Protein 4HKG (pdb70)

Solvent-accessible surface area: 9422 Å² total; per-residue (Å²): 159,123,83,43,72,76,8,14,59,44,0,69,67,30,0,1,162,64,48,219,72,118,54,106,96,9,73,29,47,70,50,3,90,69,48,51,12,77,93,136,15,10,112,32,0,2,22,55,1,59,116,102,15,122,39,160,8,114,52,80,20,11,202,87,77,48,7,0,22,15,2,0,35,41,0,46,73,85,75,118,159,122,80,31,74,76,6,14,59,42,0,65,66,29,0,2,163,65,47,219,70,116,55,105,96,7,37,23,15,56,122,2,90,78,51,50,11,77,94,136,14,10,111,31,0,2,21,56,1,61,117,102,18,125,38,160,8,111,50,79,19,10,199,84,74,38,20,0,11,33,2,0,48,43,0,42,72,84,72,123

Secondary structure (DSSP, 8-state):
--SHHHHHHHHHHHHHHHHTS-GGGS-TTS-GGGGT--HHHHHHHHHHHHHHH-----TTHHHHS-SHHHHHHHHHHHH-/---HHHHHHHHHHHHHHHHTS-GGGS-TTS-GGGGT--HHHHHHHHHHHHHHH-----TTHHHHS-SHHHHHHHHHHHH-

B-factor: mean 16.67, std 8.89, range [7.45, 52.79]

Structure (mmCIF, N/CA/C/O backbone):
data_4HKG
#
_entry.id   4HKG
#
_cell.length_a   61.811
_cell.length_b   61.811
_cell.length_c   76.848
_cell.angle_alpha   90.000
_cell.angle_beta   90.000
_cell.angle_gamma   120.000
#
_symmetry.space_group_name_H-M   'P 65'
#
loop_
_entity.id
_entity.type
_entity.pdbx_description
1 polymer 'Phosphopantetheine attachment site family protein'
2 non-polymer (4R)-2-METHYLPENTANE-2,4-DIOL
3 non-polymer 1,2-ETHANEDIOL
4 non-polymer DI(HYDROXYETHYL)ETHER
5 water water
#
loop_
_atom_site.group_PDB
_atom_site.id
_atom_site.type_symbol
_atom_site.label_atom_id
_atom_site.label_alt_id
_atom_site.label_comp_id
_atom_site.label_asym_id
_atom_site.label_entity_id
_atom_site.label_seq_id
_atom_site.pdbx_PDB_ins_code
_atom_site.Cartn_x
_atom_site.Cartn_y
_atom_site.Cartn_z
_atom_site.occupancy
_atom_site.B_iso_or_equiv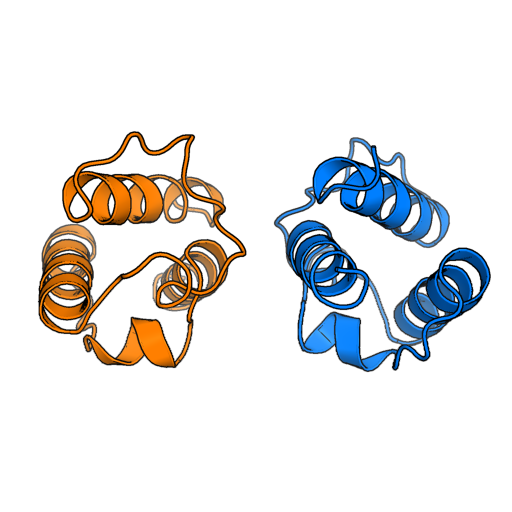
_atom_site.auth_seq_id
_atom_site.auth_comp_id
_atom_site.auth_asym_id
_atom_site.auth_atom_id
_atom_site.pdbx_PDB_model_num
ATOM 1 N N . ASN A 1 4 ? 4.373 64.440 -13.138 1.00 47.06 2 ASN A N 1
ATOM 2 C CA . ASN A 1 4 ? 3.786 64.554 -11.809 1.00 33.57 2 ASN A CA 1
ATOM 3 C C . ASN A 1 4 ? 4.800 64.931 -10.730 1.00 20.97 2 ASN A C 1
ATOM 4 O O . ASN A 1 4 ? 4.479 64.909 -9.544 1.00 22.04 2 ASN A O 1
ATOM 9 N N . LYS A 1 5 ? 6.020 65.271 -11.141 1.00 24.28 3 LYS A N 1
ATOM 10 C CA . LYS A 1 5 ? 7.081 65.576 -10.180 1.00 17.65 3 LYS A CA 1
ATOM 11 C C . LYS A 1 5 ? 7.054 67.034 -9.728 1.00 17.09 3 LYS A C 1
ATOM 12 O O . LYS A 1 5 ? 7.940 67.834 -10.049 1.00 20.17 3 LYS A O 1
ATOM 18 N N . ASP A 1 6 ? 6.025 67.364 -8.965 1.00 14.29 4 ASP A N 1
ATOM 19 C CA . ASP A 1 6 ? 5.897 68.695 -8.404 1.00 14.21 4 ASP A CA 1
ATOM 20 C C . ASP A 1 6 ? 6.458 68.720 -6.983 1.00 11.82 4 ASP A C 1
ATOM 21 O O . ASP A 1 6 ? 7.123 67.781 -6.534 1.00 12.59 4 ASP A O 1
ATOM 26 N N . LYS A 1 7 ? 6.182 69.797 -6.270 1.00 13.42 5 LYS A N 1
ATOM 27 C CA . LYS A 1 7 ? 6.682 69.953 -4.914 1.00 13.02 5 LYS A CA 1
ATOM 28 C C . LYS A 1 7 ? 6.200 68.825 -4.005 1.00 11.56 5 LYS A C 1
ATOM 29 O O . LYS A 1 7 ? 6.986 68.263 -3.240 1.00 10.62 5 LYS A O 1
ATOM 35 N N . ALA A 1 8 ? 4.918 68.484 -4.099 1.00 11.36 6 ALA A N 1
ATOM 36 C CA . ALA A 1 8 ? 4.337 67.429 -3.275 1.00 12.30 6 ALA A CA 1
ATOM 37 C C . ALA A 1 8 ? 4.988 66.071 -3.538 1.00 11.20 6 ALA A C 1
ATOM 38 O O . ALA A 1 8 ? 5.171 65.285 -2.615 1.00 11.35 6 ALA A O 1
ATOM 40 N N . TYR A 1 9 ? 5.331 65.797 -4.792 1.00 11.13 7 TYR A N 1
ATOM 41 C CA . TYR A 1 9 ? 6.024 64.563 -5.154 1.00 10.45 7 TYR A CA 1
ATOM 42 C C . TYR A 1 9 ? 7.361 64.473 -4.413 1.00 10.77 7 TYR A C 1
ATOM 43 O O . TYR A 1 9 ? 7.649 63.483 -3.726 1.00 10.53 7 TYR A O 1
ATOM 52 N N . TRP A 1 10 ? 8.186 65.509 -4.540 1.00 9.27 8 TRP A N 1
ATOM 53 C CA . TRP A 1 10 ? 9.486 65.482 -3.884 1.00 9.44 8 TRP A CA 1
ATOM 54 C C . TRP A 1 10 ? 9.369 65.547 -2.366 1.00 9.81 8 TRP A C 1
ATOM 55 O O . TRP A 1 10 ? 10.168 64.941 -1.653 1.00 9.65 8 TRP A O 1
ATOM 66 N N . SER A 1 11 ? 8.378 66.266 -1.868 1.00 9.69 9 SER A N 1
ATOM 67 C CA . SER A 1 11 ? 8.158 66.323 -0.434 1.00 9.21 9 SER A CA 1
ATOM 68 C C . SER A 1 11 ? 7.867 64.922 0.129 1.00 10.06 9 SER A C 1
ATOM 69 O O . SER A 1 11 ? 8.403 64.547 1.174 1.00 9.70 9 SER A O 1
ATOM 72 N N . ALA A 1 12 ? 7.041 64.144 -0.564 1.00 9.50 10 ALA A N 1
ATOM 73 C CA . ALA A 1 12 ? 6.737 62.784 -0.112 1.00 9.79 10 ALA A CA 1
ATOM 74 C C . ALA A 1 12 ? 7.996 61.905 -0.122 1.00 9.82 10 ALA A C 1
ATOM 75 O O . ALA A 1 12 ? 8.234 61.123 0.805 1.00 10.14 10 ALA A O 1
ATOM 77 N N . ILE A 1 13 ? 8.812 62.034 -1.164 1.00 8.93 11 ILE A N 1
ATOM 78 C CA . ILE A 1 13 ? 10.057 61.267 -1.248 1.00 9.45 11 ILE A CA 1
ATOM 79 C C . ILE A 1 13 ? 11.021 61.653 -0.123 1.00 9.68 11 ILE A C 1
ATOM 80 O O . ILE A 1 13 ? 11.557 60.780 0.576 1.00 9.22 11 ILE A O 1
ATOM 85 N N . ILE A 1 14 ? 11.222 62.952 0.074 1.00 8.38 12 ILE A N 1
ATOM 86 C CA . ILE A 1 14 ? 12.136 63.421 1.105 1.00 9.57 12 ILE A CA 1
ATOM 87 C C . ILE A 1 14 ? 11.646 63.004 2.488 1.00 8.82 12 ILE A C 1
ATOM 88 O O . ILE A 1 14 ? 12.433 62.549 3.314 1.00 8.88 12 ILE A O 1
ATOM 93 N N . ARG A 1 15 ? 10.352 63.133 2.738 1.00 8.75 13 ARG A N 1
ATOM 94 C CA . ARG A 1 15 ? 9.793 62.719 4.021 1.00 9.67 13 ARG A CA 1
ATOM 95 C C . ARG A 1 15 ? 10.042 61.237 4.287 1.00 9.68 13 ARG A C 1
ATOM 96 O O . ARG A 1 15 ? 10.358 60.841 5.414 1.00 9.88 13 ARG A O 1
ATOM 104 N N . THR A 1 16 ? 9.912 60.425 3.246 1.00 8.82 14 THR A N 1
ATOM 105 C CA . THR A 1 16 ? 10.177 59.002 3.359 1.00 9.50 14 THR A CA 1
ATOM 106 C C . THR A 1 16 ? 11.640 58.742 3.702 1.00 9.14 14 THR A C 1
ATOM 107 O O . THR A 1 16 ? 11.952 57.940 4.590 1.00 9.33 14 THR A O 1
ATOM 111 N N . LEU A 1 17 ? 12.544 59.420 3.004 1.00 8.40 15 LEU A N 1
ATOM 112 C CA . LEU A 1 17 ? 13.968 59.271 3.279 1.00 7.95 15 LEU A CA 1
ATOM 113 C C . LEU A 1 17 ? 14.313 59.688 4.708 1.00 8.32 15 LEU A C 1
ATOM 114 O O . LEU A 1 17 ? 15.048 58.979 5.415 1.00 8.67 15 LEU A O 1
ATOM 119 N N . VAL A 1 18 ? 13.805 60.838 5.131 1.00 7.78 16 VAL A N 1
ATOM 120 C CA . VAL A 1 18 ? 14.092 61.349 6.461 1.00 10.05 16 VAL A CA 1
ATOM 121 C C . VAL A 1 18 ? 13.546 60.408 7.534 1.00 8.77 16 VAL A C 1
ATOM 122 O O . VAL A 1 18 ? 14.251 60.065 8.487 1.00 9.78 16 VAL A O 1
ATOM 126 N N . ALA A 1 19 ? 12.302 59.969 7.379 1.00 9.65 17 ALA A N 1
ATOM 127 C CA . ALA A 1 19 ? 11.677 59.077 8.351 1.00 10.42 17 ALA A CA 1
ATOM 128 C C . ALA A 1 19 ? 12.439 57.758 8.470 1.00 10.29 17 ALA A C 1
ATOM 129 O O . ALA A 1 19 ? 12.635 57.245 9.575 1.00 10.58 17 ALA A O 1
ATOM 131 N N . LYS A 1 20 ? 12.873 57.207 7.342 1.00 9.28 18 LYS A N 1
ATOM 132 C CA . LYS A 1 20 ? 13.629 55.962 7.360 1.00 10.79 18 LYS A CA 1
ATOM 133 C C . LYS A 1 20 ? 14.952 56.135 8.108 1.00 9.41 18 LYS A C 1
ATOM 134 O O . LYS A 1 20 ? 15.353 55.256 8.880 1.00 10.92 18 LYS A O 1
ATOM 140 N N . GLU A 1 21 ? 15.629 57.259 7.891 1.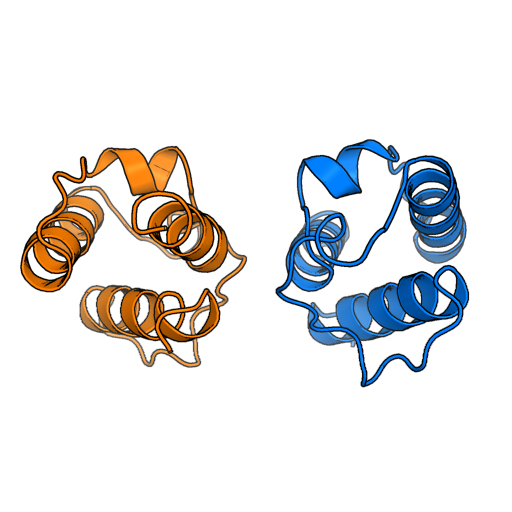00 9.25 19 GLU A N 1
ATOM 141 C CA . GLU A 1 21 ? 16.879 57.533 8.591 1.00 9.98 19 GLU A CA 1
ATOM 142 C C . GLU A 1 21 ? 16.661 57.769 10.086 1.00 9.62 19 GLU A C 1
ATOM 143 O O . GLU A 1 21 ? 17.475 57.355 10.914 1.00 12.57 19 GLU A O 1
ATOM 149 N N . MET A 1 22 ? 15.567 58.429 10.439 1.00 9.36 20 MET A N 1
ATOM 150 C CA A MET A 1 22 ? 15.300 58.762 11.835 0.80 9.98 20 MET A CA 1
ATOM 151 C CA B MET A 1 22 ? 15.310 58.759 11.837 0.20 10.83 20 MET A CA 1
ATOM 152 C C . MET A 1 22 ? 14.624 57.612 12.579 1.00 10.61 20 MET A C 1
ATOM 153 O O . MET A 1 22 ? 14.440 57.671 13.793 1.00 11.72 20 MET A O 1
ATOM 162 N N . ARG A 1 23 ? 14.257 56.564 11.836 1.00 13.54 21 ARG A N 1
ATOM 163 C CA . ARG A 1 23 ? 13.599 55.364 12.378 1.00 13.42 21 ARG A CA 1
ATOM 164 C C . ARG A 1 23 ? 12.251 55.672 13.034 1.00 12.55 21 ARG A C 1
ATOM 165 O O . ARG A 1 23 ? 11.932 55.140 14.102 1.00 13.20 21 ARG A O 1
ATOM 173 N N . VAL A 1 24 ? 11.465 56.518 12.378 1.00 11.66 22 VAL A N 1
ATOM 174 C CA . VAL A 1 24 ? 10.111 56.841 12.824 1.00 11.41 22 VAL A CA 1
ATOM 175 C C . VAL A 1 24 ? 9.163 56.761 11.630 1.00 11.27 22 VAL A C 1
ATOM 176 O O . VAL A 1 24 ? 9.608 56.711 10.484 1.00 12.61 22 VAL A O 1
ATOM 180 N N . GLU A 1 25 ? 7.860 56.758 11.893 1.00 11.80 23 GLU A N 1
ATOM 181 C CA . GLU A 1 25 ? 6.871 56.766 10.818 1.00 12.47 23 GLU A CA 1
ATOM 182 C C . GLU A 1 25 ? 6.816 58.131 10.148 1.00 12.07 23 GLU A C 1
ATOM 183 O O . GLU A 1 25 ? 6.871 59.159 10.819 1.00 11.34 23 GLU A O 1
ATOM 189 N N . PRO A 1 26 ? 6.692 58.163 8.813 1.00 11.88 24 PRO A N 1
ATOM 190 C CA . PRO A 1 26 ? 6.694 59.468 8.139 1.00 12.88 24 PRO A CA 1
ATOM 191 C C . PRO A 1 26 ? 5.584 60.423 8.582 1.00 12.5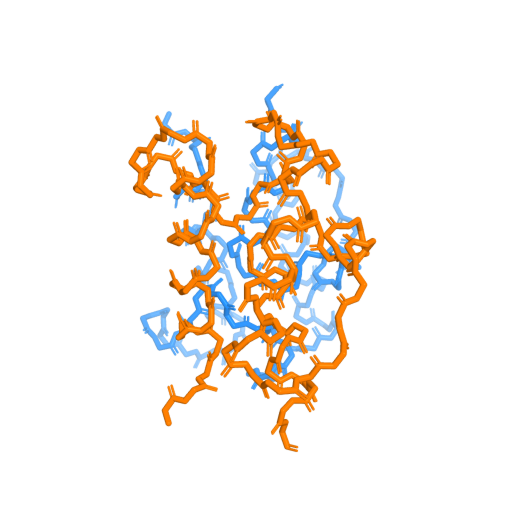2 24 PRO A C 1
ATOM 192 O O . PRO A 1 26 ? 5.792 61.640 8.572 1.00 12.87 24 PRO A O 1
ATOM 196 N N A GLU A 1 27 ? 4.435 59.900 8.992 0.43 13.85 25 GLU A N 1
ATOM 197 N N B GLU A 1 27 ? 4.436 59.887 8.979 0.57 13.58 25 GLU A N 1
ATOM 198 C CA A GLU A 1 27 ? 3.343 60.778 9.403 0.43 14.81 25 GLU A CA 1
ATOM 199 C CA B GLU A 1 27 ? 3.332 60.733 9.422 0.57 14.41 25 GLU A CA 1
ATOM 200 C C A GLU A 1 27 ? 3.650 61.521 10.707 0.43 14.24 25 GLU A C 1
ATOM 201 C C B GLU A 1 27 ? 3.654 61.513 10.699 0.57 13.77 25 GLU A C 1
ATOM 202 O O A GLU A 1 27 ? 2.982 62.502 11.036 0.43 17.05 25 GLU A O 1
ATOM 203 O O B GLU A 1 27 ? 3.004 62.513 10.997 0.57 16.00 25 GLU A O 1
ATOM 208 N N . THR A 1 28 ? 4.662 61.068 11.442 1.00 12.24 26 THR A N 1
ATOM 209 C CA . THR A 1 28 ? 5.052 61.760 12.675 1.00 13.16 26 THR A CA 1
ATOM 210 C C . THR A 1 28 ? 5.979 62.945 12.432 1.00 12.59 26 THR A C 1
ATOM 211 O O . THR A 1 28 ? 6.304 63.684 13.361 1.00 16.25 26 THR A O 1
ATOM 215 N N . ILE A 1 29 ? 6.407 63.121 11.190 1.00 13.24 27 ILE A N 1
ATOM 216 C CA A ILE A 1 29 ? 7.322 64.202 10.865 0.46 13.17 27 ILE A CA 1
ATOM 217 C CA B ILE A 1 29 ? 7.328 64.192 10.840 0.54 13.77 27 ILE A CA 1
ATOM 218 C C . ILE A 1 29 ? 6.592 65.347 10.174 1.00 12.37 27 ILE A C 1
ATOM 219 O O . ILE A 1 29 ? 5.871 65.146 9.202 1.00 15.41 27 ILE A O 1
ATOM 228 N N . ASP A 1 30 ? 6.777 66.553 10.698 1.00 11.36 28 ASP A N 1
ATOM 229 C CA . ASP A 1 30 ? 6.168 67.762 10.144 1.00 11.86 28 ASP A CA 1
ATOM 230 C C . ASP A 1 30 ? 7.057 68.281 9.015 1.00 11.27 28 ASP A C 1
ATOM 231 O O . ASP A 1 30 ? 8.217 68.637 9.252 1.00 10.04 28 ASP A O 1
ATOM 236 N N . PRO A 1 31 ? 6.533 68.319 7.780 1.00 9.18 29 PRO A N 1
ATOM 237 C CA . PRO A 1 31 ? 7.380 68.722 6.649 1.00 10.18 29 PRO A CA 1
ATOM 238 C C . PRO A 1 31 ? 7.766 70.206 6.648 1.00 9.18 29 PRO A C 1
ATOM 239 O O . PRO A 1 31 ? 8.569 70.617 5.811 1.00 9.36 29 PRO A O 1
ATOM 243 N N . ASP A 1 32 ? 7.212 70.988 7.568 1.00 9.76 30 ASP A N 1
ATOM 244 C CA . ASP A 1 32 ? 7.572 72.394 7.697 1.00 10.47 30 ASP A CA 1
ATOM 245 C C . ASP A 1 32 ? 8.406 72.691 8.932 1.00 10.32 30 ASP A C 1
ATOM 246 O O . ASP A 1 32 ? 8.719 73.850 9.199 1.00 11.78 30 ASP A O 1
ATOM 251 N N . GLN A 1 33 ? 8.778 71.650 9.673 1.00 10.04 31 GLN A N 1
ATOM 252 C CA . GLN A 1 33 ? 9.594 71.825 10.873 1.00 10.17 31 GLN A CA 1
ATOM 253 C C . GLN A 1 33 ? 11.073 71.706 10.502 1.00 9.92 31 GLN A C 1
ATOM 254 O O . GLN A 1 33 ? 11.444 70.865 9.682 1.00 10.81 31 GLN A O 1
ATOM 260 N N . LYS A 1 34 ? 11.929 72.529 11.094 1.00 10.67 32 LYS A N 1
ATOM 261 C CA . LYS A 1 34 ? 13.363 72.419 10.821 1.00 11.12 32 LYS A CA 1
ATOM 262 C C . LYS A 1 34 ? 13.884 71.028 11.147 1.00 10.96 32 LYS A C 1
ATOM 263 O O . LYS A 1 34 ? 13.566 70.478 12.211 1.00 12.36 32 LYS A O 1
ATOM 267 N N . PHE A 1 35 ? 14.691 70.471 10.245 1.00 11.86 33 PHE A N 1
ATOM 268 C CA . PHE A 1 35 ? 15.251 69.128 10.409 1.00 10.76 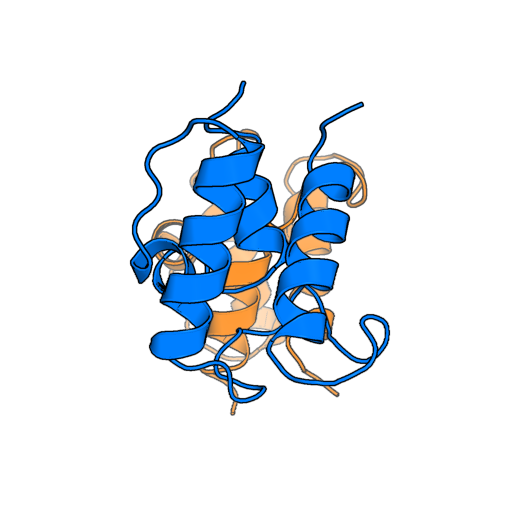33 PHE A CA 1
ATOM 269 C C . PHE A 1 35 ? 15.897 68.933 11.773 1.00 12.86 33 PHE A C 1
ATOM 270 O O . PHE A 1 35 ? 15.718 67.900 12.433 1.00 12.81 33 PHE A O 1
ATOM 278 N N . THR A 1 36 ? 16.671 69.918 12.197 1.00 11.25 34 THR A N 1
ATOM 279 C CA . THR A 1 36 ? 17.416 69.772 13.439 1.00 13.52 34 THR A CA 1
ATOM 280 C C . THR A 1 36 ? 16.516 69.756 14.665 1.00 13.30 34 THR A C 1
ATOM 281 O O . THR A 1 36 ? 16.887 69.210 15.704 1.00 14.04 34 THR A O 1
ATOM 285 N N . SER A 1 37 ? 15.334 70.354 14.569 1.00 12.57 35 SER A N 1
ATOM 286 C CA A SER A 1 37 ? 14.455 70.391 15.733 0.51 13.53 35 SER A CA 1
ATOM 287 C CA B SER A 1 37 ? 14.411 70.394 15.698 0.49 13.53 35 SER A CA 1
ATOM 288 C C . SER A 1 37 ? 13.856 69.015 16.041 1.00 13.51 35 SER A C 1
ATOM 289 O O . SER A 1 37 ? 13.278 68.819 17.111 1.00 14.69 35 SER A O 1
ATOM 294 N N . TYR A 1 38 ? 14.004 68.063 15.121 1.00 12.45 36 TYR A N 1
ATOM 295 C CA . TYR A 1 38 ? 13.662 66.674 15.436 1.00 12.67 36 TYR A CA 1
ATOM 296 C C . TYR A 1 38 ? 14.861 65.730 15.340 1.00 13.46 36 TYR A C 1
ATOM 297 O O . TYR A 1 38 ? 14.710 64.522 15.130 1.00 15.70 36 TYR A O 1
ATOM 306 N N . GLY A 1 39 ? 16.051 66.293 15.507 1.00 11.71 37 GLY A N 1
ATOM 307 C CA . GLY A 1 39 ? 17.230 65.490 15.781 1.00 13.01 37 GLY A CA 1
ATOM 308 C C . GLY A 1 39 ? 18.083 65.104 14.592 1.00 10.73 37 GLY A C 1
ATOM 309 O O . GLY A 1 39 ? 19.067 64.385 14.761 1.00 12.32 37 GLY A O 1
ATOM 310 N N . LEU A 1 40 ? 17.731 65.563 13.400 1.00 10.02 38 LEU A N 1
ATOM 311 C CA . LEU A 1 40 ? 18.484 65.192 12.217 1.00 10.37 38 LEU A CA 1
ATOM 312 C C . LEU A 1 40 ? 19.907 65.744 12.298 1.00 10.50 38 LEU A C 1
ATOM 313 O O . LEU A 1 40 ? 20.101 66.910 12.643 1.00 11.74 38 LEU A O 1
ATOM 318 N N . ASP A 1 41 ? 20.894 64.905 11.988 1.00 9.46 39 ASP A N 1
ATOM 319 C CA . ASP A 1 41 ? 22.306 65.270 12.117 1.00 9.88 39 ASP A CA 1
ATOM 320 C C . ASP A 1 41 ? 23.043 65.176 10.780 1.00 9.64 39 ASP A C 1
ATOM 321 O O . ASP A 1 41 ? 22.433 64.936 9.729 1.00 8.88 39 ASP A O 1
ATOM 326 N N . SER A 1 42 ? 24.357 65.384 10.818 1.00 10.31 40 SER A N 1
ATOM 327 C CA . SER A 1 42 ? 25.145 65.473 9.594 1.00 10.34 40 SER A CA 1
ATOM 328 C C . SER A 1 42 ? 25.232 64.148 8.852 1.00 10.28 40 SER A C 1
ATOM 329 O O . SER A 1 42 ? 25.225 64.127 7.620 1.00 9.90 40 SER A O 1
ATOM 332 N N . ILE A 1 43 ? 25.342 63.047 9.593 1.00 10.94 41 ILE A N 1
ATOM 333 C CA . ILE A 1 43 ? 25.346 61.722 8.984 1.00 11.60 41 ILE A CA 1
ATOM 334 C C . ILE A 1 43 ? 24.050 61.499 8.211 1.00 10.12 41 ILE A C 1
ATOM 335 O O . ILE A 1 43 ? 24.063 61.035 7.065 1.00 10.79 41 ILE A O 1
ATOM 340 N N . VAL A 1 44 ? 22.931 61.869 8.819 1.00 9.50 42 VAL A N 1
ATOM 341 C CA . VAL A 1 44 ? 21.645 61.751 8.150 1.00 9.19 42 VAL A CA 1
ATOM 342 C C . VAL A 1 44 ? 21.559 62.698 6.954 1.00 8.62 42 VAL A C 1
ATOM 343 O O . VAL A 1 44 ? 21.051 62.322 5.890 1.00 9.29 42 VAL A O 1
ATOM 347 N N . ALA A 1 45 ? 22.037 63.929 7.101 1.00 8.64 43 ALA A N 1
ATOM 348 C CA . ALA A 1 45 ? 22.004 64.860 5.979 1.00 8.15 43 ALA A CA 1
ATOM 349 C C . ALA A 1 45 ? 22.793 64.313 4.786 1.00 8.70 43 ALA A C 1
ATOM 350 O O . ALA A 1 45 ? 22.357 64.440 3.636 1.00 8.92 43 ALA A O 1
ATOM 352 N N . LEU A 1 46 ? 23.944 63.711 5.053 1.00 8.70 44 LEU A N 1
ATOM 353 C CA . LEU A 1 46 ? 24.729 63.082 4.000 1.00 9.78 44 LEU A CA 1
ATOM 354 C C . LEU A 1 46 ? 23.984 61.898 3.356 1.00 9.33 44 LEU A C 1
ATOM 355 O O . LEU A 1 46 ? 23.985 61.735 2.123 1.00 9.38 44 LEU A O 1
ATOM 360 N N . SER A 1 47 ? 23.343 61.077 4.180 1.00 9.29 45 SER A N 1
ATOM 361 C CA . SER A 1 47 ? 22.533 59.965 3.674 1.00 9.91 45 SER A CA 1
ATOM 362 C C . SER A 1 47 ? 21.409 60.451 2.763 1.00 8.63 45 SER A C 1
ATOM 363 O O . SER A 1 47 ? 21.230 59.944 1.649 1.00 9.69 45 SER A O 1
ATOM 366 N N . VAL A 1 48 ? 20.639 61.418 3.241 1.00 9.12 46 VAL A N 1
ATOM 367 C CA . VAL A 1 48 ? 19.494 61.921 2.499 1.00 8.99 46 VAL A CA 1
ATOM 368 C C . VAL A 1 48 ? 19.904 62.605 1.199 1.00 9.87 46 VAL A C 1
ATOM 369 O O . VAL A 1 48 ? 19.337 62.328 0.139 1.00 8.81 46 VAL A O 1
ATOM 373 N N . SER A 1 49 ? 20.888 63.495 1.266 1.00 8.97 47 SER A N 1
ATOM 374 C CA . SER A 1 49 ? 21.328 64.175 0.059 1.00 9.82 47 SER A CA 1
ATOM 375 C C . SER A 1 49 ? 21.927 63.198 -0.952 1.00 9.68 47 SER A C 1
ATOM 376 O O . SER A 1 49 ? 21.665 63.311 -2.152 1.00 10.34 47 SER A O 1
ATOM 379 N N . GLY A 1 50 ? 22.707 62.231 -0.471 1.00 9.39 48 GLY A N 1
ATOM 380 C CA . GLY A 1 50 ? 23.292 61.230 -1.345 1.00 10.20 48 GLY A CA 1
ATOM 381 C C . GLY A 1 50 ? 22.241 60.368 -2.024 1.00 10.29 48 GLY A C 1
ATOM 382 O O . GLY A 1 50 ? 22.347 60.036 -3.207 1.00 11.09 48 GLY A O 1
ATOM 383 N N . ASP A 1 51 ? 21.215 59.992 -1.266 1.00 9.77 49 ASP A N 1
ATOM 384 C CA . ASP A 1 51 ? 20.111 59.226 -1.829 1.00 10.15 49 ASP A CA 1
ATOM 385 C C . ASP A 1 51 ? 19.354 60.046 -2.874 1.00 10.15 49 ASP A C 1
ATOM 386 O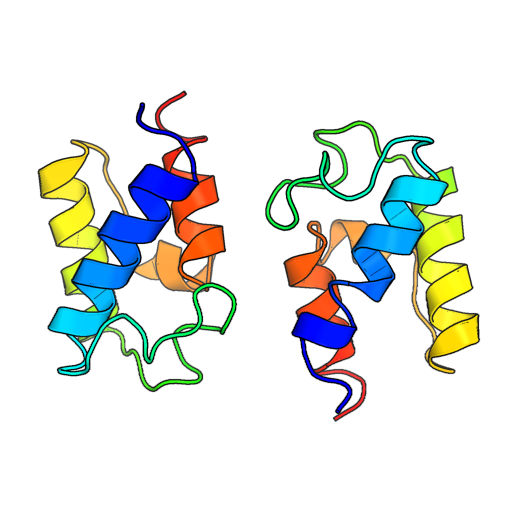 O . ASP A 1 51 ? 18.974 59.529 -3.930 1.00 10.98 49 ASP A O 1
ATOM 391 N N . LEU A 1 52 ? 19.159 61.333 -2.596 1.00 9.52 50 LEU A N 1
ATOM 392 C CA . LEU A 1 52 ? 18.527 62.211 -3.570 1.00 9.89 50 LEU A CA 1
ATOM 393 C C . LEU A 1 52 ? 19.368 62.338 -4.841 1.00 10.75 50 LEU A C 1
ATOM 394 O O . LEU A 1 52 ? 18.817 62.446 -5.939 1.00 11.59 50 LEU A O 1
ATOM 399 N N . GLU A 1 53 ? 20.695 62.313 -4.712 1.00 10.85 51 GLU A N 1
ATOM 400 C CA . GLU A 1 53 ? 21.547 62.296 -5.903 1.00 11.98 51 GLU A CA 1
ATOM 401 C C . GLU A 1 53 ? 21.273 61.050 -6.733 1.00 12.84 51 GLU A C 1
ATOM 402 O O . GLU A 1 53 ? 21.175 61.122 -7.959 1.00 13.96 51 GLU A O 1
ATOM 408 N N . ASP A 1 54 ? 21.152 59.908 -6.057 1.00 12.64 52 ASP A N 1
ATOM 409 C CA . ASP A 1 54 ? 20.855 58.646 -6.730 1.00 13.70 52 ASP A CA 1
ATOM 410 C C . ASP A 1 54 ? 19.530 58.711 -7.478 1.00 14.08 52 ASP A C 1
ATOM 411 O O . ASP A 1 54 ? 19.405 58.159 -8.565 1.00 15.65 52 ASP A O 1
ATOM 416 N N . LEU A 1 55 ? 18.541 59.384 -6.896 1.00 13.22 53 LEU A N 1
ATOM 417 C CA . LEU A 1 55 ? 17.207 59.459 -7.492 1.00 13.85 53 LEU A CA 1
ATOM 418 C C . LEU A 1 55 ? 17.053 60.542 -8.566 1.00 17.02 53 LEU A C 1
ATOM 419 O O . LEU A 1 55 ? 16.259 60.367 -9.485 1.00 18.11 53 LEU A O 1
ATOM 424 N N . THR A 1 56 ? 17.794 61.649 -8.446 1.00 16.56 54 THR A N 1
ATOM 425 C CA . THR A 1 56 ? 17.587 62.825 -9.309 1.00 16.86 54 THR A CA 1
ATOM 426 C C . THR A 1 56 ? 18.682 63.082 -10.336 1.00 19.82 54 THR A C 1
ATOM 427 O O . THR A 1 56 ? 18.478 63.872 -11.258 1.00 21.07 54 THR A O 1
ATOM 431 N N . LYS A 1 57 ? 19.840 62.448 -10.155 1.00 21.46 55 LYS A N 1
ATOM 432 C CA . LYS A 1 57 ? 21.030 62.686 -10.986 1.00 18.64 55 LYS A CA 1
ATOM 433 C C . LYS A 1 57 ? 21.626 64.084 -10.796 1.00 19.05 55 LYS A C 1
ATOM 434 O O . LYS A 1 57 ? 22.527 64.491 -11.536 1.00 22.78 55 LYS A O 1
ATOM 437 N N . LEU A 1 58 ? 21.130 64.812 -9.802 1.00 15.34 56 LEU A N 1
ATOM 438 C CA . LEU A 1 58 ? 21.680 66.117 -9.462 1.00 15.50 56 LEU A CA 1
ATOM 439 C C . LEU A 1 58 ? 22.854 65.948 -8.515 1.00 17.15 56 LEU A C 1
ATOM 440 O O . LEU A 1 58 ? 22.939 64.951 -7.795 1.00 16.49 56 LEU A O 1
ATOM 445 N N . GLU A 1 59 ? 23.755 66.922 -8.515 1.00 16.92 57 GLU A N 1
ATOM 446 C CA . GLU A 1 59 ? 24.766 67.010 -7.475 1.00 15.50 57 GLU A CA 1
ATOM 447 C C . GLU A 1 59 ? 24.163 67.826 -6.350 1.00 14.81 57 GLU A C 1
ATOM 448 O O . GLU A 1 59 ? 23.696 68.940 -6.572 1.00 16.28 57 GLU A O 1
ATOM 454 N N . LEU A 1 60 ? 24.163 67.264 -5.147 1.00 12.28 58 LEU A N 1
ATOM 455 C CA . LEU A 1 60 ? 23.463 67.858 -4.009 1.00 11.78 58 LEU A CA 1
ATOM 456 C C . LEU A 1 60 ? 24.326 67.770 -2.763 1.00 13.02 58 LEU A C 1
ATOM 457 O O . LEU A 1 60 ? 24.568 66.676 -2.257 1.00 18.22 58 LEU A O 1
ATOM 462 N N . GLU A 1 61 ? 24.792 68.910 -2.264 1.00 11.84 59 GLU A N 1
ATOM 463 C CA . GLU A 1 61 ? 25.613 68.943 -1.052 1.00 13.07 59 GLU A CA 1
ATOM 464 C C . GLU A 1 61 ? 24.759 68.703 0.190 1.00 10.50 59 GLU A C 1
ATOM 465 O O . GLU A 1 61 ? 23.606 69.124 0.238 1.00 10.92 59 GLU A O 1
ATOM 471 N N . PRO A 1 62 ? 25.340 68.073 1.229 1.00 10.63 60 PRO A N 1
ATOM 472 C CA . PRO A 1 62 ? 24.570 67.847 2.457 1.00 9.88 60 PRO A CA 1
ATOM 473 C C . PRO A 1 62 ? 24.151 69.153 3.136 1.00 10.03 60 PRO A C 1
ATOM 474 O O . PRO A 1 62 ? 23.146 69.190 3.849 1.00 10.18 60 PRO A O 1
ATOM 478 N N . THR A 1 63 ? 24.915 70.220 2.902 1.00 9.95 61 THR A N 1
ATOM 479 C CA . THR A 1 63 ? 24.581 71.539 3.433 1.00 10.27 61 THR A CA 1
ATOM 480 C C . THR A 1 63 ? 23.302 72.121 2.829 1.00 9.47 61 THR A C 1
ATOM 481 O O . THR A 1 63 ? 22.796 73.128 3.316 1.00 9.89 61 THR A O 1
ATOM 485 N N . LEU A 1 64 ? 22.765 71.505 1.778 1.00 9.33 62 LEU A N 1
ATOM 486 C CA . LEU A 1 64 ? 21.447 71.922 1.293 1.00 9.78 62 LEU A CA 1
ATOM 487 C C . LEU A 1 64 ? 20.381 71.747 2.374 1.00 8.97 62 LEU A C 1
ATOM 488 O O . LEU A 1 64 ? 19.374 72.463 2.369 1.00 9.45 62 LEU A O 1
ATOM 493 N N . LEU A 1 65 ? 20.585 70.812 3.303 1.00 9.70 63 LEU A N 1
ATOM 494 C CA . LEU A 1 65 ? 19.621 70.632 4.390 1.00 8.96 63 LEU A CA 1
ATOM 495 C C . LEU A 1 65 ? 19.770 71.708 5.456 1.00 9.57 63 LEU A C 1
ATOM 496 O O . LEU A 1 65 ? 18.906 71.846 6.308 1.00 9.97 63 LEU A O 1
ATOM 501 N N . TRP A 1 66 ? 20.861 72.475 5.398 1.00 9.50 64 TRP A N 1
ATOM 502 C CA . TRP A 1 66 ? 20.997 73.690 6.204 1.00 9.89 64 TRP A CA 1
ATOM 503 C C . TRP A 1 66 ? 20.349 74.872 5.476 1.00 9.72 64 TRP A C 1
ATOM 504 O O . TRP A 1 66 ? 19.600 75.657 6.071 1.00 11.65 64 TRP A O 1
ATOM 515 N N . ASP A 1 67 ? 20.641 74.994 4.182 1.00 10.00 65 ASP A N 1
ATOM 516 C CA . ASP A 1 67 ? 20.164 76.114 3.373 1.00 12.22 65 ASP A CA 1
ATOM 517 C C . ASP A 1 67 ? 18.654 76.070 3.172 1.00 10.77 65 ASP A C 1
ATOM 518 O O . ASP A 1 67 ? 18.003 77.113 3.065 1.00 12.16 65 ASP A O 1
ATOM 523 N N . TYR A 1 68 ? 18.120 74.856 3.090 1.00 10.01 66 TYR A N 1
ATOM 524 C CA . TYR A 1 68 ? 16.693 74.592 2.885 1.00 10.21 66 TYR A CA 1
ATOM 525 C C . TYR A 1 68 ? 16.284 73.639 3.996 1.00 10.33 66 TYR A C 1
ATOM 526 O O . TYR A 1 68 ? 16.247 72.426 3.802 1.00 10.68 66 TYR A O 1
ATOM 535 N N . PRO A 1 69 ? 16.001 74.192 5.183 1.00 9.78 67 PRO A N 1
ATOM 536 C CA . PRO A 1 69 ? 16.080 73.379 6.404 1.00 10.75 67 PRO A CA 1
ATOM 537 C C . PRO A 1 69 ? 14.816 72.632 6.822 1.00 9.02 67 PRO A C 1
ATOM 538 O O . PRO A 1 69 ? 14.682 72.271 7.988 1.00 10.24 67 PRO A O 1
ATOM 542 N N . THR A 1 70 ? 13.916 72.386 5.883 1.00 8.76 68 THR A N 1
ATOM 543 C CA . THR A 1 70 ? 12.722 71.597 6.157 1.00 9.14 68 THR A CA 1
ATOM 544 C C . THR A 1 70 ? 12.489 70.710 4.946 1.00 9.00 68 THR A C 1
ATOM 545 O O . THR A 1 70 ? 13.035 70.950 3.867 1.00 8.88 68 THR A O 1
ATOM 549 N N . ILE A 1 71 ? 11.659 69.693 5.114 1.00 7.94 69 ILE A N 1
ATOM 550 C CA . ILE A 1 71 ? 11.318 68.811 4.011 1.00 9.71 69 ILE A CA 1
ATOM 551 C C . ILE A 1 71 ? 10.739 69.607 2.845 1.00 8.04 69 ILE A C 1
ATOM 552 O O . ILE A 1 71 ? 11.157 69.435 1.691 1.00 8.99 69 ILE A O 1
ATOM 557 N N . ASN A 1 72 ? 9.783 70.482 3.139 1.00 8.85 70 ASN A N 1
ATOM 558 C CA . ASN A 1 72 ? 9.130 71.253 2.090 1.00 8.83 70 ASN A CA 1
ATOM 559 C C . ASN A 1 72 ? 10.063 72.270 1.425 1.00 9.15 70 ASN A C 1
ATOM 560 O O . ASN A 1 72 ? 9.952 72.515 0.222 1.00 10.16 70 ASN A O 1
ATOM 565 N N . ALA A 1 73 ? 10.980 72.862 2.189 1.00 9.28 71 ALA A N 1
ATOM 566 C CA . ALA A 1 73 ? 11.921 73.821 1.604 1.00 9.51 71 ALA A CA 1
ATOM 567 C C . ALA A 1 73 ? 12.876 73.095 0.656 1.00 8.82 71 ALA A C 1
ATOM 568 O O . ALA A 1 73 ? 13.188 73.592 -0.438 1.00 9.80 71 ALA A O 1
ATOM 570 N N . LEU A 1 74 ? 13.321 71.910 1.062 1.00 8.66 72 LEU A N 1
ATOM 571 C CA . LEU A 1 74 ? 14.200 71.123 0.208 1.00 8.3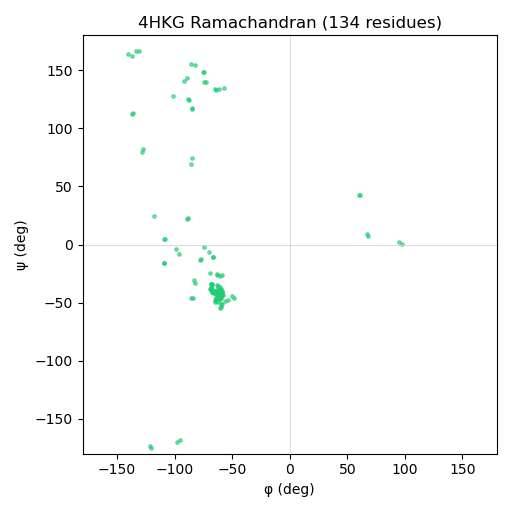7 72 LEU A CA 1
ATOM 572 C C . LEU A 1 74 ? 13.460 70.638 -1.040 1.00 9.07 72 LEU A C 1
ATOM 573 O O . LEU A 1 74 ? 14.019 70.640 -2.137 1.00 9.62 72 LEU A O 1
ATOM 578 N N . ALA A 1 75 ? 12.194 70.255 -0.888 1.00 8.26 73 ALA A N 1
ATOM 579 C CA . ALA A 1 75 ? 11.373 69.858 -2.032 1.00 9.16 73 ALA A CA 1
ATOM 580 C C . ALA A 1 75 ? 11.232 70.994 -3.033 1.00 8.85 73 ALA A C 1
ATOM 581 O O . ALA A 1 75 ? 11.335 70.778 -4.247 1.00 10.65 73 ALA A O 1
ATOM 583 N N . GLU A 1 76 ? 11.001 72.204 -2.521 1.00 9.27 74 GLU A N 1
ATOM 584 C CA . GLU A 1 76 ? 10.903 73.393 -3.355 1.00 10.75 74 GLU A CA 1
ATOM 585 C C . GLU A 1 76 ? 12.186 73.583 -4.156 1.00 9.73 74 GLU A C 1
ATOM 586 O O . GLU A 1 76 ? 12.146 73.891 -5.349 1.00 11.19 74 GLU A O 1
ATOM 592 N N . TYR A 1 77 ? 13.326 73.399 -3.495 1.00 10.11 75 TYR A N 1
ATOM 593 C CA . TYR A 1 77 ? 14.620 73.519 -4.156 1.00 11.71 75 TYR A CA 1
ATOM 594 C C . TYR A 1 77 ? 14.776 72.506 -5.296 1.00 9.92 75 TYR A C 1
ATOM 595 O O . TYR A 1 77 ? 15.200 72.864 -6.397 1.00 12.00 75 TYR A O 1
ATOM 604 N N . LEU A 1 78 ? 14.412 71.249 -5.034 1.00 10.34 76 LEU A N 1
ATOM 605 C CA . LEU A 1 78 ? 14.522 70.215 -6.059 1.00 10.68 76 LEU A CA 1
ATOM 606 C C . LEU A 1 78 ? 13.689 70.538 -7.286 1.00 11.65 76 LEU A C 1
ATOM 607 O O . LEU A 1 78 ? 14.157 70.382 -8.414 1.00 13.18 76 LEU A O 1
ATOM 612 N N . VAL A 1 79 ? 12.459 70.989 -7.074 1.00 12.38 77 VAL A N 1
ATOM 613 C CA . VAL A 1 79 ? 11.610 71.377 -8.199 1.00 13.27 77 VAL A CA 1
ATOM 614 C C . VAL A 1 79 ? 12.281 72.471 -9.031 1.00 15.22 77 VAL A C 1
ATOM 615 O O . VAL A 1 79 ? 12.292 72.403 -10.259 1.00 16.20 77 VAL A O 1
ATOM 619 N N A SER A 1 80 ? 12.866 73.463 -8.367 0.45 16.02 78 SER A N 1
ATOM 620 N N B SER A 1 80 ? 12.847 73.459 -8.347 0.55 15.63 78 SER A N 1
ATOM 621 C CA A SER A 1 80 ? 13.506 74.563 -9.086 0.45 16.50 78 SER A CA 1
ATOM 622 C CA B SER A 1 80 ? 13.528 74.562 -9.013 0.55 17.48 78 SER A CA 1
ATOM 623 C C A SER A 1 80 ? 14.742 74.103 -9.854 0.45 17.89 78 SER A C 1
ATOM 624 C C B SER A 1 80 ? 14.703 74.073 -9.850 0.55 18.50 78 SER A C 1
ATOM 625 O O A SER A 1 80 ? 15.034 74.614 -10.934 0.45 22.87 78 SER A O 1
ATOM 626 O O B SER A 1 80 ? 14.906 74.531 -10.972 0.55 21.62 78 SER A O 1
ATOM 631 N N . GLU A 1 81 ? 15.464 73.133 -9.300 1.00 15.42 79 GLU A N 1
ATOM 632 C CA . GLU A 1 81 ? 16.655 72.624 -9.966 1.00 17.90 79 GLU A CA 1
ATOM 633 C C . GLU A 1 81 ? 16.316 71.778 -11.181 1.00 19.85 79 GLU A C 1
ATOM 634 O O . GLU A 1 81 ? 17.079 71.732 -12.141 1.00 23.30 79 GLU A O 1
ATOM 640 N N . LEU A 1 82 ? 15.170 71.110 -11.134 1.00 18.54 80 LEU A N 1
ATOM 641 C CA . LEU A 1 82 ? 14.793 70.171 -12.179 1.00 19.20 80 LEU A CA 1
ATOM 642 C C . LEU A 1 82 ? 13.881 70.800 -13.226 1.00 25.81 80 LEU A C 1
ATOM 643 O O . LEU A 1 82 ? 13.601 70.192 -14.260 1.00 27.20 80 LEU A O 1
ATOM 648 N N . GLN A 1 83 ? 13.430 72.023 -12.962 1.00 25.66 81 GLN A N 1
ATOM 649 C CA . GLN A 1 83 ? 12.566 72.743 -13.894 1.00 30.21 81 GLN A CA 1
ATOM 650 C C . GLN A 1 83 ? 13.370 73.369 -15.028 1.00 35.74 81 GLN A C 1
ATOM 651 O O . GLN A 1 83 ? 14.255 72.731 -15.600 1.00 38.62 81 GLN A O 1
ATOM 653 N N . ASN B 1 4 ? -0.158 79.012 21.536 1.00 45.55 2 ASN B N 1
ATOM 654 C CA . ASN B 1 4 ? -0.293 78.251 20.299 1.00 31.98 2 ASN B CA 1
ATOM 655 C C . ASN B 1 4 ? 0.301 78.988 19.104 1.00 26.18 2 ASN B C 1
ATOM 656 O O . ASN B 1 4 ? 0.038 78.634 17.952 1.00 20.80 2 ASN B O 1
ATOM 661 N N . LYS B 1 5 ? 1.096 80.018 19.384 1.00 24.05 3 LYS B N 1
ATOM 662 C CA . LYS B 1 5 ? 1.720 80.796 18.321 1.00 21.56 3 LYS B CA 1
ATOM 663 C C . LYS B 1 5 ? 3.013 80.138 17.872 1.00 17.76 3 LYS B C 1
ATOM 664 O O . LYS B 1 5 ? 4.121 80.591 18.183 1.00 21.15 3 LYS B O 1
ATOM 670 N N . ASP B 1 6 ? 2.850 79.053 17.132 1.00 16.55 4 ASP B N 1
ATOM 671 C CA . ASP B 1 6 ? 3.979 78.345 16.581 1.00 13.97 4 ASP B CA 1
ATOM 672 C C . ASP B 1 6 ? 4.194 78.774 15.139 1.00 12.96 4 ASP B C 1
ATOM 673 O O . ASP B 1 6 ? 3.594 79.746 14.652 1.00 11.85 4 ASP B O 1
ATOM 678 N N . LYS B 1 7 ? 5.060 78.048 14.451 1.00 12.80 5 LYS B N 1
ATOM 679 C CA . LYS B 1 7 ? 5.382 78.387 13.081 1.00 13.46 5 LYS B CA 1
ATOM 680 C C . LYS B 1 7 ? 4.154 78.322 12.177 1.00 12.17 5 LYS B C 1
ATOM 681 O O . LYS B 1 7 ? 3.966 79.191 11.326 1.00 11.41 5 LYS B O 1
ATOM 687 N N . ALA B 1 8 ? 3.319 77.301 12.353 1.00 11.82 6 ALA B N 1
ATOM 688 C CA . ALA B 1 8 ? 2.124 77.164 11.527 1.00 11.94 6 ALA B CA 1
ATOM 689 C C . ALA B 1 8 ? 1.190 78.359 11.697 1.00 10.88 6 ALA B C 1
ATOM 690 O O . ALA B 1 8 ? 0.581 78.820 10.738 1.00 10.67 6 ALA B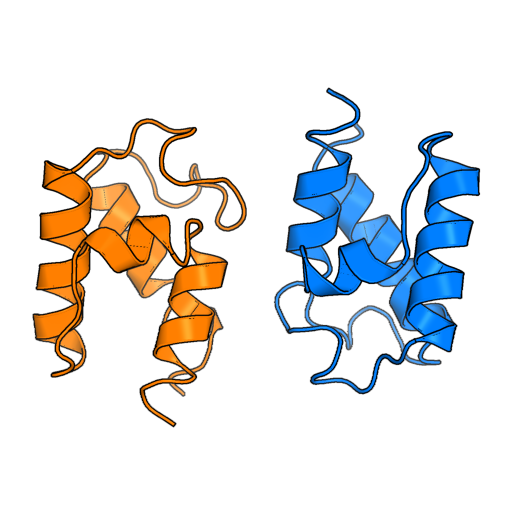 O 1
ATOM 692 N N . TYR B 1 9 ? 1.084 78.843 12.928 1.00 10.60 7 TYR B N 1
ATOM 693 C CA . TYR B 1 9 ? 0.266 80.008 13.244 1.00 9.92 7 TYR B CA 1
ATOM 694 C C . TYR B 1 9 ? 0.748 81.235 12.471 1.00 10.28 7 TYR B C 1
ATOM 695 O O . TYR B 1 9 ? -0.022 81.884 11.749 1.00 10.13 7 TYR B O 1
ATOM 704 N N . TRP B 1 10 ? 2.031 81.558 12.607 1.00 9.47 8 TRP B N 1
ATOM 705 C CA . TRP B 1 10 ? 2.565 82.737 11.925 1.00 9.83 8 TRP B CA 1
ATOM 706 C C . TRP B 1 10 ? 2.594 82.565 10.413 1.00 9.37 8 TRP B C 1
ATOM 707 O O . TRP B 1 10 ? 2.416 83.535 9.676 1.00 9.87 8 TRP B O 1
ATOM 718 N N A SER B 1 11 ? 2.811 81.347 9.942 0.69 8.88 9 SER B N 1
ATOM 719 N N B SER B 1 11 ? 2.806 81.337 9.956 0.31 9.11 9 SER B N 1
ATOM 720 C CA A SER B 1 11 ? 2.784 81.110 8.507 0.69 9.71 9 SER B CA 1
ATOM 721 C CA B SER B 1 11 ? 2.763 81.043 8.528 0.31 9.62 9 SER B CA 1
ATOM 722 C C A SER B 1 11 ? 1.391 81.392 7.928 0.69 9.44 9 SER B C 1
ATOM 723 C C B SER B 1 11 ? 1.401 81.406 7.953 0.31 8.57 9 SER B C 1
ATOM 724 O O A SER B 1 11 ? 1.265 81.983 6.846 0.69 9.93 9 SER B O 1
ATOM 725 O O B SER B 1 11 ? 1.306 82.056 6.908 0.31 10.16 9 SER B O 1
ATOM 730 N N . ALA B 1 12 ? 0.346 80.983 8.644 1.00 9.34 10 ALA B N 1
ATOM 731 C CA . ALA B 1 12 ? -1.020 81.263 8.210 1.00 9.90 10 ALA B CA 1
ATOM 732 C C . ALA B 1 12 ? -1.306 82.768 8.193 1.00 9.97 10 ALA B C 1
ATOM 733 O O . ALA B 1 12 ? -1.927 83.287 7.259 1.00 10.05 10 ALA B O 1
ATOM 735 N N . ILE B 1 13 ? -0.861 83.472 9.230 1.00 8.86 11 ILE B N 1
ATOM 736 C CA . ILE B 1 13 ? -1.033 84.914 9.298 1.00 8.94 11 ILE B CA 1
ATOM 737 C C . ILE B 1 13 ? -0.300 85.606 8.154 1.00 8.92 11 ILE B C 1
ATOM 738 O O . ILE B 1 13 ? -0.882 86.456 7.461 1.00 8.86 11 ILE B O 1
ATOM 743 N N . ILE B 1 14 ? 0.964 85.252 7.952 1.00 8.20 12 ILE B N 1
ATOM 744 C CA . ILE B 1 14 ? 1.764 85.881 6.908 1.00 9.11 12 ILE B CA 1
ATOM 745 C C . ILE B 1 14 ? 1.183 85.586 5.531 1.00 9.61 12 ILE B C 1
ATOM 746 O O . ILE B 1 14 ? 1.077 86.483 4.697 1.00 9.21 12 ILE B O 1
ATOM 751 N N . ARG B 1 15 ? 0.787 84.343 5.296 1.00 9.09 13 ARG B N 1
ATOM 752 C CA . ARG B 1 15 ? 0.178 83.985 4.022 1.00 9.07 13 ARG B CA 1
ATOM 753 C C . ARG B 1 15 ? -1.082 84.816 3.757 1.00 9.01 13 ARG B C 1
ATOM 754 O O . ARG B 1 15 ? -1.320 85.268 2.627 1.00 10.23 13 ARG B O 1
ATOM 762 N N . THR B 1 16 ? -1.886 85.024 4.793 1.00 9.14 14 THR B N 1
ATOM 763 C CA . THR B 1 16 ? -3.092 85.828 4.677 1.00 9.78 14 THR B CA 1
ATOM 764 C C . THR B 1 16 ? -2.744 87.277 4.325 1.00 9.02 14 THR B C 1
ATOM 765 O O . THR B 1 16 ? -3.363 87.882 3.438 1.00 9.10 14 THR B O 1
ATOM 769 N N . LEU B 1 17 ? -1.758 87.842 5.013 1.00 8.08 15 LEU B N 1
ATOM 770 C CA . LEU B 1 17 ? -1.341 89.211 4.732 1.00 8.16 15 LEU B CA 1
ATOM 771 C C . LEU B 1 17 ? -0.829 89.354 3.304 1.00 7.53 15 LEU B C 1
ATOM 772 O O . LEU B 1 17 ? -1.185 90.308 2.600 1.00 8.85 15 LEU B O 1
ATOM 777 N N . VAL B 1 18 ? 0.025 88.430 2.884 1.00 7.45 16 VAL B N 1
ATOM 778 C CA . VAL B 1 18 ? 0.622 88.495 1.561 1.00 9.13 16 VAL B CA 1
ATOM 779 C C . VAL B 1 18 ? -0.453 88.357 0.488 1.00 8.59 16 VAL B C 1
ATOM 780 O O . VAL B 1 18 ? -0.490 89.125 -0.480 1.00 9.71 16 VAL B O 1
ATOM 784 N N . ALA B 1 19 ? -1.346 87.391 0.658 1.00 9.13 17 ALA B N 1
ATOM 785 C CA . ALA B 1 19 ? -2.399 87.173 -0.325 1.00 10.75 17 ALA B CA 1
ATOM 786 C C . ALA B 1 19 ? -3.316 88.383 -0.441 1.00 10.26 17 ALA B C 1
ATOM 787 O O . ALA B 1 19 ? -3.692 88.779 -1.545 1.00 10.10 17 ALA B O 1
ATOM 789 N N . LYS B 1 20 ? -3.668 88.992 0.686 1.00 9.94 18 LYS B N 1
ATOM 790 C CA . LYS B 1 20 ? -4.521 90.175 0.653 1.00 10.62 18 LYS B CA 1
ATOM 791 C C . LYS B 1 20 ? -3.850 91.327 -0.106 1.00 9.56 18 LYS B C 1
ATOM 792 O O . LYS B 1 20 ? -4.501 92.040 -0.876 1.00 10.88 18 LYS B O 1
ATOM 798 N N . GLU B 1 21 ? -2.547 91.499 0.095 1.00 8.59 19 GLU B N 1
ATOM 799 C CA . GLU B 1 21 ? -1.803 92.552 -0.596 1.00 10.13 19 GLU B CA 1
ATOM 800 C C . GLU B 1 21 ? -1.668 92.280 -2.088 1.00 10.55 19 GLU B C 1
ATOM 801 O O . GLU B 1 21 ? -1.737 93.195 -2.908 1.00 12.21 19 GLU B O 1
ATOM 807 N N . MET B 1 22 ? -1.462 91.022 -2.440 1.00 8.96 20 MET B N 1
ATOM 808 C CA A MET B 1 22 ? -1.256 90.638 -3.830 0.80 9.93 20 MET B CA 1
ATOM 809 C CA B MET B 1 22 ? -1.259 90.654 -3.836 0.20 11.60 20 MET B CA 1
ATOM 810 C C . MET B 1 22 ? -2.580 90.475 -4.585 1.00 10.73 20 MET B C 1
ATOM 811 O O . MET B 1 22 ? -2.594 90.290 -5.802 1.00 11.89 20 MET B O 1
ATOM 820 N N . ARG B 1 23 ? -3.691 90.548 -3.846 1.00 13.36 21 ARG B N 1
ATOM 821 C CA . ARG B 1 23 ? -5.050 90.398 -4.385 1.00 13.31 21 ARG B CA 1
ATOM 822 C C . ARG B 1 23 ? -5.271 89.034 -5.040 1.00 12.24 21 ARG B C 1
ATOM 823 O O . ARG B 1 23 ? -5.880 88.939 -6.114 1.00 12.95 21 ARG B O 1
ATOM 831 N N . VAL B 1 24 ? -4.780 87.988 -4.377 1.00 11.26 22 VAL B N 1
ATOM 832 C CA . VAL B 1 24 ? -4.995 86.606 -4.805 1.00 11.36 22 VAL B CA 1
ATOM 833 C C . VAL B 1 24 ? -5.474 85.781 -3.615 1.00 10.91 22 VAL B C 1
ATOM 834 O O . VAL B 1 24 ? -5.383 86.230 -2.477 1.00 12.37 22 VAL B O 1
ATOM 838 N N . GLU B 1 25 ? -5.980 84.576 -3.873 1.00 11.91 23 GLU B N 1
ATOM 839 C CA . GLU B 1 25 ? -6.386 83.668 -2.798 1.00 12.24 23 GLU B CA 1
ATOM 840 C C . GLU B 1 25 ? -5.161 83.069 -2.117 1.00 11.45 23 GLU B C 1
ATOM 841 O O . GLU B 1 25 ? -4.182 82.724 -2.780 1.00 11.25 23 GLU B O 1
ATOM 847 N N . PRO B 1 26 ? -5.197 82.941 -0.781 1.00 11.79 24 PRO B N 1
ATOM 848 C CA . PRO B 1 26 ? -4.002 82.450 -0.080 1.00 12.22 24 PRO B CA 1
ATOM 849 C C . PRO B 1 26 ? -3.555 81.050 -0.509 1.00 12.34 24 PRO B C 1
ATOM 850 O O . PRO B 1 26 ? -2.364 80.753 -0.494 1.00 13.09 24 PRO B O 1
ATOM 854 N N A GLU B 1 27 ? -4.488 80.194 -0.913 0.50 14.33 25 GLU B N 1
ATOM 855 N N B GLU B 1 27 ? -4.511 80.219 -0.913 0.50 13.50 25 GLU B N 1
ATOM 856 C CA A GLU B 1 27 ? -4.101 78.844 -1.313 0.50 14.88 25 GLU B CA 1
ATOM 857 C CA B GLU B 1 27 ? -4.207 78.863 -1.355 0.50 16.76 25 GLU B CA 1
ATOM 858 C C A GLU B 1 27 ? -3.311 78.815 -2.623 0.50 15.64 25 GLU B C 1
ATOM 859 C C B GLU B 1 27 ? -3.320 78.831 -2.601 0.50 14.28 25 GLU B C 1
ATOM 860 O O A GLU B 1 27 ? -2.717 77.794 -2.964 0.50 17.33 25 GLU B O 1
ATOM 861 O O B GLU B 1 27 ? -2.661 77.827 -2.869 0.50 17.03 25 GLU B O 1
ATOM 866 N N . THR B 1 28 ? -3.302 79.925 -3.359 1.00 12.99 26 THR B N 1
ATOM 867 C CA . THR B 1 28 ? -2.515 79.994 -4.595 1.00 14.04 26 THR B CA 1
ATOM 868 C C . THR B 1 28 ? -1.060 80.368 -4.342 1.00 13.56 26 THR B C 1
ATOM 869 O O . THR B 1 28 ? -0.254 80.387 -5.268 1.00 17.17 26 THR B O 1
ATOM 873 N N . ILE B 1 29 ? -0.726 80.685 -3.097 1.00 14.13 27 ILE B N 1
ATOM 874 C CA . ILE B 1 29 ? 0.635 81.084 -2.759 1.00 13.86 27 ILE B CA 1
ATOM 875 C C . ILE B 1 29 ? 1.405 79.939 -2.113 1.00 14.65 27 ILE B C 1
ATOM 876 O O . ILE B 1 29 ? 0.941 79.325 -1.159 1.00 16.70 27 ILE B O 1
ATOM 881 N N . ASP B 1 30 ? 2.583 79.649 -2.654 1.00 11.53 28 ASP B N 1
ATOM 882 C CA . ASP B 1 30 ? 3.474 78.621 -2.137 1.00 10.81 28 ASP B CA 1
ATOM 883 C C . ASP B 1 30 ? 4.319 79.234 -1.030 1.00 9.29 28 ASP B C 1
ATOM 884 O O . ASP B 1 30 ? 5.097 80.154 -1.281 1.00 9.78 28 ASP B O 1
ATOM 889 N N . PRO B 1 31 ? 4.174 78.728 0.206 1.00 9.19 29 PRO B N 1
ATOM 890 C CA . PRO B 1 31 ? 4.868 79.356 1.337 1.00 9.57 29 PRO B CA 1
ATOM 891 C C . PRO B 1 31 ? 6.381 79.086 1.394 1.00 8.57 29 PRO B C 1
ATOM 892 O O . PRO B 1 31 ? 7.055 79.617 2.284 1.00 9.17 29 PRO B O 1
ATOM 896 N N . ASP B 1 32 ? 6.906 78.290 0.466 1.00 8.53 30 ASP B N 1
ATOM 897 C CA . ASP B 1 32 ? 8.357 78.120 0.354 1.00 8.78 30 ASP B CA 1
ATOM 898 C C . ASP B 1 32 ? 8.947 78.774 -0.889 1.00 8.82 30 ASP B C 1
ATOM 899 O O . ASP B 1 32 ? 10.139 78.653 -1.145 1.00 10.19 30 ASP B O 1
ATOM 904 N N . GLN B 1 33 ? 8.117 79.483 -1.647 1.00 8.60 31 GLN B N 1
ATOM 905 C CA . GLN B 1 33 ? 8.586 80.188 -2.828 1.00 9.57 31 GLN B CA 1
ATOM 906 C C . GLN B 1 33 ? 9.028 81.601 -2.448 1.00 9.60 31 GLN B C 1
ATOM 907 O O . GLN B 1 33 ? 8.417 82.233 -1.591 1.00 10.36 31 GLN B O 1
ATOM 913 N N . LYS B 1 34 ? 10.077 82.117 -3.077 1.00 9.13 32 LYS B N 1
ATOM 914 C CA . LYS B 1 34 ? 10.530 83.480 -2.789 1.00 9.74 32 LYS B CA 1
ATOM 915 C C . LYS B 1 34 ? 9.467 84.513 -3.119 1.00 9.82 32 LYS B C 1
ATOM 916 O O . LYS B 1 34 ? 8.860 84.463 -4.191 1.00 10.66 32 LYS B O 1
ATOM 922 N N . PHE B 1 35 ? 9.254 85.453 -2.199 1.00 11.23 33 PHE B N 1
ATOM 923 C CA . PHE B 1 35 ? 8.243 86.495 -2.372 1.00 9.81 33 PHE B CA 1
ATOM 924 C C . PHE B 1 35 ? 8.316 87.183 -3.733 1.00 12.08 33 PHE B C 1
ATOM 925 O O . PHE B 1 35 ? 7.298 87.396 -4.395 1.00 11.68 33 PHE B O 1
ATOM 933 N N . THR B 1 36 ? 9.518 87.547 -4.158 1.00 11.44 34 THR B N 1
ATOM 934 C CA . THR B 1 36 ? 9.636 88.322 -5.387 1.00 12.19 34 THR B CA 1
ATOM 935 C C . THR B 1 36 ? 9.314 87.493 -6.622 1.00 12.85 34 THR B C 1
ATOM 936 O O . THR B 1 36 ? 8.986 88.048 -7.665 1.00 12.46 34 THR B O 1
ATOM 940 N N A SER B 1 37 ? 9.410 86.177 -6.497 0.39 11.97 35 SER B N 1
ATOM 941 N N B SER B 1 37 ? 9.414 86.176 -6.524 0.61 11.81 35 SER B N 1
ATOM 942 C CA A SER B 1 37 ? 9.128 85.287 -7.618 0.39 14.69 35 SER B CA 1
ATOM 943 C CA B SER B 1 37 ? 9.127 85.339 -7.686 0.61 12.16 35 SER B CA 1
ATOM 944 C C A SER B 1 37 ? 7.647 85.286 -7.997 0.39 11.94 35 SER B C 1
ATOM 945 C C B SER B 1 37 ? 7.635 85.305 -8.017 0.61 11.94 35 SER B C 1
ATOM 946 O O A SER B 1 37 ? 7.286 84.871 -9.098 0.39 12.82 35 SER B O 1
ATOM 947 O O B SER B 1 37 ? 7.251 84.871 -9.103 0.61 12.83 35 SER B O 1
ATOM 952 N N . TYR B 1 38 ? 6.795 85.749 -7.087 1.00 11.20 36 TYR B N 1
ATOM 953 C CA . TYR B 1 38 ? 5.379 85.944 -7.407 1.00 11.44 36 TYR B CA 1
ATOM 954 C C . TYR B 1 38 ? 4.950 87.409 -7.302 1.00 12.55 36 TYR B C 1
ATOM 955 O O . TYR B 1 38 ? 3.775 87.721 -7.088 1.00 14.60 36 TYR B O 1
ATOM 964 N N . GLY B 1 39 ? 5.920 88.303 -7.452 1.00 11.06 37 GLY B N 1
ATOM 965 C CA . GLY B 1 39 ? 5.620 89.697 -7.734 1.00 13.09 37 GLY B CA 1
ATOM 966 C C . GLY B 1 39 ? 5.625 90.640 -6.551 1.00 10.30 37 GLY B C 1
ATOM 967 O O . GLY B 1 39 ? 5.384 91.830 -6.731 1.00 12.06 37 GLY B O 1
ATOM 968 N N . LEU B 1 40 ? 5.913 90.144 -5.354 1.00 9.76 38 LEU B N 1
ATOM 969 C CA . LEU B 1 40 ? 5.871 90.992 -4.168 1.00 10.02 38 LEU B CA 1
ATOM 970 C C . LEU B 1 40 ? 6.938 92.084 -4.268 1.00 9.64 38 LEU B C 1
ATOM 971 O O . LEU B 1 40 ? 8.087 91.799 -4.606 1.00 11.06 38 LEU B O 1
ATOM 976 N N . ASP B 1 41 ? 6.558 93.326 -3.981 1.00 9.02 39 ASP B N 1
ATOM 977 C CA . ASP B 1 41 ? 7.450 94.471 -4.131 1.00 9.44 39 ASP B CA 1
ATOM 978 C C . ASP B 1 41 ? 7.638 95.212 -2.802 1.00 9.15 39 ASP B C 1
ATOM 979 O O . ASP B 1 41 ? 7.171 94.761 -1.748 1.00 9.05 39 ASP B O 1
ATOM 984 N N . SER B 1 42 ? 8.320 96.353 -2.856 1.00 9.77 40 SER B N 1
ATOM 985 C CA . SER B 1 42 ? 8.697 97.069 -1.636 1.00 10.04 40 SER B CA 1
ATOM 986 C C . SER B 1 42 ? 7.506 97.668 -0.890 1.00 9.72 40 SER B C 1
ATOM 987 O O . SER B 1 42 ? 7.480 97.668 0.350 1.00 9.85 40 SER B O 1
ATOM 990 N N . ILE B 1 43 ? 6.528 98.176 -1.635 1.00 10.30 41 ILE B N 1
ATOM 991 C CA . ILE B 1 43 ? 5.314 98.705 -1.031 1.00 10.80 41 ILE B CA 1
ATOM 992 C C . ILE B 1 43 ? 4.615 97.594 -0.253 1.00 10.32 41 ILE B C 1
ATOM 993 O O . ILE B 1 43 ? 4.176 97.787 0.882 1.00 10.43 41 ILE B O 1
ATOM 998 N N . VAL B 1 44 ? 4.543 96.414 -0.852 1.00 9.21 42 VAL B N 1
ATOM 999 C CA . VAL B 1 44 ? 3.912 95.283 -0.185 1.00 9.13 42 VAL B CA 1
ATOM 1000 C C . VAL B 1 44 ? 4.740 94.833 1.017 1.00 8.39 42 VAL B C 1
ATOM 1001 O O . VAL B 1 44 ? 4.188 94.512 2.074 1.00 8.97 42 VAL B O 1
ATOM 1005 N N . ALA B 1 45 ? 6.065 94.807 0.878 1.00 8.76 43 ALA B N 1
ATOM 1006 C CA . ALA B 1 45 ? 6.912 94.433 2.005 1.00 8.29 43 ALA B CA 1
ATOM 1007 C C . ALA B 1 45 ? 6.694 95.378 3.186 1.00 9.13 43 ALA B C 1
ATOM 1008 O O . ALA B 1 45 ? 6.643 94.934 4.333 1.00 9.21 43 ALA B O 1
ATOM 1010 N N . LEU B 1 46 ? 6.573 96.673 2.915 1.00 9.04 44 LEU B N 1
ATOM 1011 C CA . LEU B 1 46 ? 6.300 97.638 3.967 1.00 9.13 44 LEU B CA 1
ATOM 1012 C C . LEU B 1 46 ? 4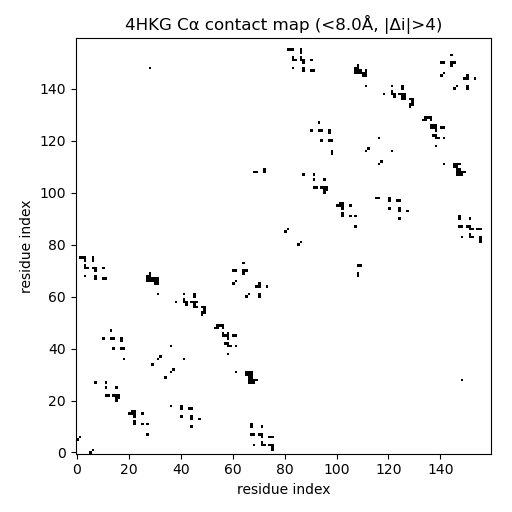.923 97.414 4.606 1.00 9.26 44 LEU B C 1
ATOM 1013 O O . LEU B 1 46 ? 4.769 97.486 5.831 1.00 9.25 44 LEU B O 1
ATOM 1018 N N . SER B 1 47 ? 3.924 97.124 3.779 1.00 9.47 45 SER B N 1
ATOM 1019 C CA . SER B 1 47 ? 2.584 96.823 4.277 1.00 10.41 45 SER B CA 1
ATOM 1020 C C . SER B 1 47 ? 2.595 95.608 5.206 1.00 9.26 45 SER B C 1
ATOM 1021 O O . SER B 1 47 ? 2.049 95.642 6.320 1.00 9.77 45 SER B O 1
ATOM 1024 N N . VAL B 1 48 ? 3.197 94.522 4.738 1.00 8.76 46 VAL B N 1
ATOM 1025 C CA . VAL B 1 48 ? 3.207 93.273 5.482 1.00 8.78 46 VAL B CA 1
ATOM 1026 C C . VAL B 1 48 ? 3.991 93.405 6.783 1.00 8.72 46 VAL B C 1
ATOM 1027 O O . VAL B 1 48 ? 3.510 93.012 7.846 1.00 9.43 46 VAL B O 1
ATOM 1031 N N . SER B 1 49 ? 5.199 93.950 6.713 1.00 8.94 47 SER B N 1
ATOM 1032 C CA . SER B 1 49 ? 5.989 94.124 7.926 1.00 8.76 47 SER B CA 1
ATOM 1033 C C . SER B 1 49 ? 5.315 95.076 8.917 1.00 8.71 47 SER B C 1
ATOM 1034 O O . SER B 1 49 ? 5.311 94.818 10.123 1.00 9.30 47 SER B O 1
ATOM 1037 N N . GLY B 1 50 ? 4.718 96.154 8.416 1.00 9.30 48 GLY B N 1
ATOM 1038 C CA . GLY B 1 50 ? 4.028 97.098 9.280 1.00 9.56 48 GLY B CA 1
ATOM 1039 C C . GLY B 1 50 ? 2.827 96.458 9.949 1.00 9.76 48 GLY B C 1
ATOM 1040 O O . GLY B 1 50 ? 2.561 96.676 11.131 1.00 10.59 48 GLY B O 1
ATOM 1041 N N . ASP B 1 51 ? 2.090 95.646 9.198 1.00 9.44 49 ASP B N 1
ATOM 1042 C CA . ASP B 1 51 ? 0.950 94.939 9.766 1.00 9.85 49 ASP B CA 1
ATOM 1043 C C . ASP B 1 51 ? 1.411 93.940 10.825 1.00 9.92 49 ASP B C 1
ATOM 1044 O O . ASP B 1 51 ? 0.780 93.795 11.878 1.00 10.63 49 ASP B O 1
ATOM 1049 N N . LEU B 1 52 ? 2.518 93.252 10.559 1.00 9.41 50 LEU B N 1
ATOM 1050 C CA . LEU B 1 52 ? 3.074 92.344 11.553 1.00 9.83 50 LEU B CA 1
ATOM 1051 C C . LEU B 1 52 ? 3.501 93.080 12.827 1.00 10.42 50 LEU B C 1
ATOM 1052 O O . LEU B 1 52 ? 3.376 92.541 13.922 1.00 11.16 50 LEU B O 1
ATOM 1057 N N . GLU B 1 53 ? 4.011 94.304 12.692 1.00 10.35 51 GLU B N 1
ATOM 1058 C CA . GLU B 1 53 ? 4.306 95.130 13.866 1.00 11.19 51 GLU B CA 1
ATOM 1059 C C . GLU B 1 53 ? 3.043 95.377 14.673 1.00 11.90 51 GLU B C 1
ATOM 1060 O O . GLU B 1 53 ? 3.053 95.283 15.898 1.00 13.13 51 GLU B O 1
ATOM 1066 N N . ASP B 1 54 ? 1.952 95.687 13.977 1.00 11.74 52 ASP B N 1
ATOM 1067 C CA . ASP B 1 54 ? 0.681 95.927 14.651 1.00 12.65 52 ASP B CA 1
ATOM 1068 C C . ASP B 1 54 ? 0.219 94.700 15.426 1.00 13.60 52 ASP B C 1
ATOM 1069 O O . ASP B 1 54 ? -0.347 94.826 16.507 1.00 15.54 52 ASP B O 1
ATOM 1074 N N . LEU B 1 55 ? 0.474 93.518 14.875 1.00 12.54 53 LEU B N 1
ATOM 1075 C CA . LEU B 1 55 ? 0.016 92.270 15.481 1.00 13.25 53 LEU B CA 1
ATOM 1076 C C . LEU B 1 55 ? 0.915 91.745 16.598 1.00 16.85 53 LEU B C 1
ATOM 1077 O O . LEU B 1 55 ? 0.416 91.127 17.536 1.00 17.13 53 LEU B O 1
ATOM 1082 N N . THR B 1 56 ? 2.226 91.979 16.494 1.00 16.44 54 THR B N 1
ATOM 1083 C CA . THR B 1 56 ? 3.206 91.348 17.392 1.00 17.80 54 THR B CA 1
ATOM 1084 C C . THR B 1 56 ? 3.863 92.281 18.402 1.00 20.48 54 THR B C 1
ATOM 1085 O O . THR B 1 56 ? 4.488 91.809 19.357 1.00 21.34 54 THR B O 1
ATOM 1089 N N . LYS B 1 57 ? 3.752 93.589 18.179 1.00 21.80 55 LYS B N 1
ATOM 1090 C CA . LYS B 1 57 ? 4.454 94.602 18.985 1.00 22.13 55 LYS B CA 1
ATOM 1091 C C . LYS B 1 57 ? 5.976 94.595 18.801 1.00 20.34 55 LYS B C 1
ATOM 1092 O O . LYS B 1 57 ? 6.699 95.302 19.513 1.00 23.78 55 LYS B O 1
ATOM 1095 N N . LEU B 1 58 ? 6.460 93.808 17.847 1.00 16.44 56 LEU B N 1
ATOM 1096 C CA . LEU B 1 58 ? 7.873 93.817 17.486 1.00 17.23 56 LEU B CA 1
ATOM 1097 C C . LEU B 1 58 ? 8.161 94.965 16.535 1.00 17.24 56 LEU B C 1
ATOM 1098 O O . LEU B 1 58 ? 7.276 95.424 15.807 1.00 15.89 56 LEU B O 1
ATOM 1103 N N . GLU B 1 59 ? 9.409 95.418 16.530 1.00 17.03 57 GLU B N 1
ATOM 1104 C CA . GLU B 1 59 ? 9.898 96.291 15.471 1.00 16.66 57 GLU B CA 1
ATOM 1105 C C . GLU B 1 59 ? 10.404 95.389 14.356 1.00 14.51 57 GLU B C 1
ATOM 1106 O O . GLU B 1 59 ? 11.250 94.523 14.592 1.00 16.89 57 GLU B O 1
ATOM 1112 N N . LEU B 1 60 ? 9.873 95.582 13.153 1.00 13.05 58 LEU B N 1
ATOM 1113 C CA . LEU B 1 60 ? 10.147 94.696 12.023 1.00 12.32 58 LEU B CA 1
ATOM 1114 C C . LEU B 1 60 ? 10.399 95.512 10.766 1.00 13.04 58 LEU B C 1
ATOM 1115 O O . LEU B 1 60 ? 9.489 96.164 10.252 1.00 16.73 58 LEU B O 1
ATOM 1120 N N . GLU B 1 61 ? 11.625 95.479 10.266 1.00 12.25 59 GLU B N 1
ATOM 1121 C CA . GLU B 1 61 ? 11.972 96.214 9.054 1.00 12.90 59 GLU B CA 1
ATOM 1122 C C . GLU B 1 61 ? 11.423 95.509 7.816 1.00 12.23 59 GLU B C 1
ATOM 1123 O O . GLU B 1 61 ? 11.354 94.273 7.782 1.00 11.41 59 GLU B O 1
ATOM 1129 N N . PRO B 1 62 ? 11.067 96.280 6.769 1.00 10.48 60 PRO B N 1
ATOM 1130 C CA . PRO B 1 62 ? 10.562 95.645 5.546 1.00 9.95 60 PRO B CA 1
ATOM 1131 C C . PRO B 1 62 ? 11.608 94.743 4.875 1.00 9.50 60 PRO B C 1
ATOM 1132 O O . PRO B 1 62 ? 11.259 93.797 4.171 1.00 9.66 60 PRO B O 1
ATOM 1136 N N . THR B 1 63 ? 12.888 95.031 5.113 1.00 9.76 61 THR B N 1
ATOM 1137 C CA . THR B 1 63 ? 13.967 94.206 4.581 1.00 9.68 61 THR B CA 1
ATOM 1138 C C . THR B 1 63 ? 13.993 92.801 5.193 1.00 9.62 61 THR B C 1
ATOM 1139 O O . THR B 1 63 ? 14.714 91.935 4.710 1.00 10.02 61 THR B O 1
ATOM 1143 N N . LEU B 1 64 ? 13.215 92.565 6.247 1.00 9.53 62 LEU B N 1
ATOM 1144 C CA . LEU B 1 64 ? 13.079 91.195 6.745 1.00 9.54 62 LEU B CA 1
ATOM 1145 C C . LEU B 1 64 ? 12.525 90.255 5.678 1.00 9.18 62 LEU B C 1
ATOM 1146 O O . LEU B 1 64 ? 12.801 89.057 5.711 1.00 10.04 62 LEU B O 1
ATOM 1151 N N . LEU B 1 65 ? 11.761 90.791 4.723 1.00 8.63 63 LEU B N 1
ATOM 1152 C CA . LEU B 1 65 ? 11.232 89.951 3.647 1.00 9.25 63 LEU B CA 1
ATOM 1153 C C . LEU B 1 65 ? 12.287 89.653 2.588 1.00 9.22 63 LEU B C 1
ATOM 1154 O O . LEU B 1 65 ? 12.080 88.794 1.746 1.00 9.59 63 LEU B O 1
ATOM 1159 N N . TRP B 1 66 ? 13.405 90.381 2.632 1.00 9.44 64 TRP B N 1
ATOM 1160 C CA . TRP B 1 66 ? 14.597 90.038 1.865 1.00 9.43 64 TRP B CA 1
ATOM 1161 C C . TRP B 1 66 ? 15.435 88.999 2.624 1.00 9.27 64 TRP B C 1
ATOM 1162 O O . TRP B 1 66 ? 15.887 88.009 2.050 1.00 11.67 64 TRP B O 1
ATOM 1173 N N . ASP B 1 67 ? 15.627 89.232 3.923 1.00 10.49 65 ASP B N 1
ATOM 1174 C CA . ASP B 1 67 ? 16.456 88.362 4.759 1.00 10.63 65 ASP B CA 1
ATOM 1175 C C . ASP B 1 67 ? 15.835 86.984 4.946 1.00 10.32 65 ASP B C 1
ATOM 1176 O O . ASP B 1 67 ? 16.547 85.984 5.055 1.00 12.09 65 ASP B O 1
ATOM 1181 N N . TYR B 1 68 ? 14.509 86.948 5.000 1.00 9.43 66 TYR B N 1
ATOM 1182 C CA . TYR B 1 68 ? 13.727 85.726 5.195 1.00 9.74 66 TYR B CA 1
ATOM 1183 C C . TYR B 1 68 ? 12.690 85.702 4.085 1.00 10.05 66 TYR B C 1
ATOM 1184 O O . TYR B 1 68 ? 11.537 86.077 4.299 1.00 10.07 66 TYR B O 1
ATOM 1193 N N . PRO B 1 69 ? 13.107 85.287 2.881 1.00 9.29 67 PRO B N 1
ATOM 1194 C CA . PRO B 1 69 ? 12.363 85.638 1.668 1.00 10.34 67 PRO B CA 1
ATOM 1195 C C . PRO B 1 69 ? 11.243 84.684 1.260 1.00 9.18 67 PRO B C 1
ATOM 1196 O O . PRO B 1 69 ? 10.863 84.669 0.092 1.00 9.93 67 PRO B O 1
ATOM 1200 N N . THR B 1 70 ? 10.715 83.915 2.200 1.00 9.16 68 THR B N 1
ATOM 1201 C CA . THR B 1 70 ? 9.527 83.108 1.937 1.00 9.03 68 THR B CA 1
ATOM 1202 C C . THR B 1 70 ? 8.600 83.242 3.132 1.00 8.80 68 THR B C 1
ATOM 1203 O O . THR B 1 70 ? 9.031 83.624 4.223 1.00 9.40 68 THR B O 1
ATOM 1207 N N . ILE B 1 71 ? 7.333 82.899 2.947 1.00 9.44 69 ILE B N 1
ATOM 1208 C CA . ILE B 1 71 ? 6.381 82.923 4.051 1.00 10.61 69 ILE B CA 1
ATOM 1209 C C . ILE B 1 71 ? 6.881 82.103 5.234 1.00 9.70 69 ILE B C 1
ATOM 1210 O O . ILE B 1 71 ? 6.870 82.572 6.382 1.00 9.76 69 ILE B O 1
ATOM 1215 N N . ASN B 1 72 ? 7.334 80.888 4.956 1.00 10.06 70 ASN B N 1
ATOM 1216 C CA . ASN B 1 72 ? 7.797 80.010 6.016 1.00 9.99 70 ASN B CA 1
ATOM 1217 C C . ASN B 1 72 ? 9.079 80.468 6.693 1.00 10.12 70 ASN B C 1
ATOM 1218 O O . ASN B 1 72 ? 9.222 80.322 7.908 1.00 10.24 70 ASN B O 1
ATOM 1223 N N . ALA B 1 73 ? 10.006 81.033 5.924 1.00 9.41 71 ALA B N 1
ATOM 1224 C CA . ALA B 1 73 ? 11.241 81.536 6.517 1.00 10.42 71 ALA B CA 1
ATOM 1225 C C . ALA B 1 73 ? 10.932 82.704 7.458 1.00 8.74 71 ALA B C 1
ATOM 1226 O O . ALA B 1 73 ? 11.500 82.802 8.555 1.00 9.96 71 ALA B O 1
ATOM 1228 N N . LEU B 1 74 ? 10.021 83.578 7.043 1.00 8.53 72 LEU B N 1
ATOM 1229 C CA . LEU B 1 74 ? 9.643 84.714 7.875 1.00 9.09 72 LEU B CA 1
ATOM 1230 C C . LEU B 1 74 ? 8.880 84.263 9.122 1.00 9.90 72 LEU B C 1
ATOM 1231 O O . LEU B 1 74 ? 9.103 84.793 10.218 1.00 9.94 72 LEU B O 1
ATOM 1236 N N . ALA B 1 75 ? 8.015 83.260 8.969 1.00 9.17 73 ALA B N 1
ATOM 1237 C CA . ALA B 1 75 ? 7.305 82.688 10.113 1.00 8.95 73 ALA B CA 1
ATOM 1238 C C . ALA B 1 75 ? 8.271 82.139 11.164 1.00 9.34 73 ALA B C 1
ATOM 1239 O O . ALA B 1 75 ? 8.085 82.359 12.363 1.00 10.37 73 ALA B O 1
ATOM 1241 N N . GLU B 1 76 ? 9.302 81.435 10.711 1.00 9.93 74 GLU B N 1
ATOM 1242 C CA . GLU B 1 76 ? 10.312 80.892 11.611 1.00 11.46 74 GLU B CA 1
ATOM 1243 C C . GLU B 1 76 ? 11.030 82.014 12.359 1.00 10.76 74 GLU B C 1
ATOM 1244 O O . GLU B 1 76 ? 11.287 81.913 13.558 1.00 12.38 74 GLU B O 1
ATOM 1250 N N . TYR B 1 77 ? 11.327 83.094 11.650 1.00 10.61 75 TYR B N 1
ATOM 1251 C CA . TYR B 1 77 ? 11.939 84.258 12.272 1.00 11.20 75 TYR B CA 1
ATOM 1252 C C . TYR B 1 77 ? 11.061 84.845 13.378 1.00 10.50 75 TYR B C 1
ATOM 1253 O O . TYR B 1 77 ? 11.547 85.131 14.476 1.00 11.52 75 TYR B O 1
ATOM 1262 N N . LEU B 1 78 ? 9.767 85.003 13.110 1.00 10.02 76 LEU B N 1
ATOM 1263 C CA . LEU B 1 78 ? 8.868 85.512 14.147 1.00 11.25 76 LEU B CA 1
ATOM 1264 C C . LEU B 1 78 ? 8.828 84.630 15.390 1.00 11.54 76 LEU B C 1
ATOM 1265 O O . LEU B 1 78 ? 8.834 85.131 16.513 1.00 13.62 76 LEU B O 1
ATOM 1270 N N . VAL B 1 79 ? 8.778 83.315 15.190 1.00 12.56 77 VAL B N 1
ATOM 1271 C CA . VAL B 1 79 ? 8.804 82.398 16.327 1.00 13.23 77 VAL B CA 1
ATOM 1272 C C . VAL B 1 79 ? 10.044 82.636 17.187 1.00 14.88 77 VAL B C 1
ATOM 1273 O O . VAL B 1 79 ? 9.962 82.694 18.412 1.00 16.54 77 VAL B O 1
ATOM 1277 N N A SER B 1 80 ? 11.192 82.806 16.538 0.43 15.27 78 SER B N 1
ATOM 1278 N N B SER B 1 80 ? 11.183 82.789 16.523 0.57 14.86 78 SER B N 1
ATOM 1279 C CA A SER B 1 80 ? 12.450 83.006 17.258 0.43 16.03 78 SER B CA 1
ATOM 1280 C CA B SER B 1 80 ? 12.450 83.013 17.206 0.57 16.83 78 SER B CA 1
ATOM 1281 C C A SER B 1 80 ? 12.497 84.342 18.001 0.43 16.23 78 SER B C 1
ATOM 1282 C C B SER B 1 80 ? 12.465 84.320 17.998 0.57 16.22 78 SER B C 1
ATOM 1283 O O A SER B 1 80 ? 13.087 84.442 19.078 0.43 20.04 78 SER B O 1
ATOM 1284 O O B SER B 1 80 ? 12.993 84.375 19.109 0.57 20.52 78 SER B O 1
ATOM 1289 N N . GLU B 1 81 ? 11.885 85.367 17.420 1.00 15.69 79 GLU B N 1
ATOM 1290 C CA . GLU B 1 81 ? 11.854 86.685 18.052 1.00 17.60 79 GLU B CA 1
ATOM 1291 C C . GLU B 1 81 ? 10.909 86.754 19.245 1.00 19.26 79 GLU B C 1
ATOM 1292 O O . GLU B 1 81 ? 11.120 87.547 20.164 1.00 22.45 79 GLU B O 1
ATOM 1298 N N . LEU B 1 82 ? 9.873 85.920 19.233 1.00 19.82 80 LEU B N 1
ATOM 1299 C CA . LEU B 1 82 ? 8.831 85.981 20.255 1.00 21.42 80 LEU B CA 1
ATOM 1300 C C . LEU B 1 82 ? 8.998 84.948 21.371 1.00 27.18 80 LEU B C 1
ATOM 1301 O O . LEU B 1 82 ? 8.235 84.940 22.335 1.00 29.44 80 LEU B O 1
ATOM 1306 N N . GLN B 1 83 ? 10.005 84.091 21.242 1.00 25.05 81 GLN B N 1
ATOM 1307 C CA . GLN B 1 83 ? 10.184 82.958 22.149 1.00 30.53 81 GLN B CA 1
ATOM 1308 C C . GLN B 1 83 ? 10.577 83.365 23.571 1.00 38.03 81 GLN B C 1
ATOM 1309 O O . GLN B 1 83 ? 11.088 84.462 23.803 1.00 39.47 81 GLN B O 1
#

CATH classification: 1.10.1200.10

Sequence (160 aa):
NKDKAYWSAIIRTLVAKEMMRVEPEETIIDPDQKFTSSYGLDSIVALSVSGDLEDLTKLELEPTLLWDYPTINALAEYLVSSELQNKDKAYWSSAIIRTLVAKEMMRVEPEETIDPDQKFTSSYGLDSIVALSVSGDLEDLTKLELEPTLLWDYPTINALAEYLVSSELQ

Radius of gyration: 16.33 Å; Cα contacts (8 Å, |Δi|>4): 187; chains: 2; bounding box: 32×43×36 Å

Foldseek 3Di:
DLALVNQLVVLLVLLCVVLVHDSVVFDQPDFSPVSPDDQVSLCSSQVVVCVVQVDRGDSCVCVVQGGSSSSSNVSNVVND/DLALVNQLVVLLVLLCVLVVHDSVPFDQPDFSPVSPDDQVSLCSSQVVVCVVQVDNGDSCVCVVQGGSSSSSNVVNVVND

Nearest PDB structures (foldseek):
  4hkg-assembly2_B  TM=1.013E+00  e=2.593E-13  Acinetobacter baumannii AB307-0294
  2liw-assembly1_A  TM=9.288E-01  e=1.269E-05  Lyngbya majuscula
  4ca3-assembly1_A  TM=9.548E-01  e=6.348E-05  Streptomyces virginiae
  6d8j-assembly1_A  TM=8.691E-01  e=7.152E-05  Mycobacterium tuberculosis H37Rv
  6c4q-assembly1_A  TM=8.568E-01  e=8.552E-05  Mycobacterium tuberculosis H37Rv